Protein AF-A0A061NPE3-F1 (afdb_monomer)

Structure (mmCIF, N/CA/C/O backbone):
data_AF-A0A061NPE3-F1
#
_entry.id   AF-A0A061NPE3-F1
#
loop_
_atom_site.group_PDB
_atom_site.id
_atom_site.type_symbol
_atom_site.label_atom_id
_atom_site.label_alt_id
_atom_site.label_comp_id
_atom_site.label_asym_id
_atom_site.label_entity_id
_atom_site.label_seq_id
_atom_site.pdbx_PDB_ins_code
_atom_site.Cartn_x
_atom_site.Cartn_y
_atom_site.Cartn_z
_atom_site.occupancy
_atom_site.B_iso_or_equiv
_atom_site.auth_seq_id
_atom_site.auth_comp_id
_atom_site.auth_asym_id
_atom_site.auth_atom_id
_atom_site.pdbx_PDB_model_num
ATOM 1 N N . MET A 1 1 ? 4.285 -5.269 -0.032 1.00 82.50 1 MET A N 1
ATOM 2 C CA . MET A 1 1 ? 3.995 -4.652 1.281 1.00 82.50 1 MET A CA 1
ATOM 3 C C . MET A 1 1 ? 3.691 -5.765 2.267 1.00 82.50 1 MET A C 1
ATOM 5 O O . MET A 1 1 ? 3.069 -6.732 1.852 1.00 82.50 1 MET A O 1
ATOM 9 N N . ASN A 1 2 ? 4.146 -5.665 3.516 1.00 89.31 2 ASN A N 1
ATOM 10 C CA . ASN A 1 2 ? 3.828 -6.640 4.563 1.00 89.31 2 ASN A CA 1
ATOM 11 C C . ASN A 1 2 ? 3.050 -5.951 5.684 1.00 89.31 2 ASN A C 1
ATOM 13 O O . ASN A 1 2 ? 3.316 -4.792 5.991 1.00 89.31 2 ASN A O 1
ATOM 17 N N . PHE A 1 3 ? 2.123 -6.680 6.298 1.00 93.81 3 PHE A N 1
ATOM 18 C CA . PHE A 1 3 ? 1.290 -6.197 7.394 1.00 93.81 3 PHE A CA 1
ATOM 19 C C . PHE A 1 3 ? 1.759 -6.783 8.728 1.00 93.81 3 PHE A C 1
ATOM 21 O O . PHE A 1 3 ? 2.032 -7.980 8.826 1.00 93.81 3 PHE A O 1
ATOM 28 N N . ASN A 1 4 ? 1.841 -5.948 9.766 1.00 94.19 4 ASN A N 1
ATOM 29 C CA . ASN A 1 4 ? 2.157 -6.400 11.118 1.00 94.19 4 ASN A CA 1
ATOM 30 C C . ASN A 1 4 ? 0.877 -6.813 11.859 1.00 94.19 4 ASN A C 1
ATOM 32 O O . ASN A 1 4 ? 0.177 -5.966 12.406 1.00 94.19 4 ASN A O 1
ATOM 36 N N . PHE A 1 5 ? 0.609 -8.117 11.933 1.00 94.31 5 PHE A N 1
ATOM 37 C CA . PHE A 1 5 ? -0.578 -8.660 12.607 1.00 94.31 5 PHE A CA 1
ATOM 38 C C . PHE A 1 5 ? -0.574 -8.520 14.140 1.00 94.31 5 PHE A C 1
ATOM 40 O O . PHE A 1 5 ? -1.578 -8.831 14.777 1.00 94.31 5 PHE A O 1
ATOM 47 N N . ASN A 1 6 ? 0.512 -8.034 14.753 1.00 95.06 6 ASN A N 1
ATOM 48 C CA . ASN A 1 6 ? 0.501 -7.663 16.172 1.00 95.06 6 ASN A CA 1
ATOM 49 C C . ASN A 1 6 ? -0.162 -6.297 16.422 1.00 95.06 6 ASN A C 1
ATOM 51 O O . ASN A 1 6 ? -0.488 -5.998 17.567 1.00 95.06 6 ASN A O 1
ATOM 55 N N . ASN A 1 7 ? -0.357 -5.471 15.385 1.00 92.44 7 ASN A N 1
ATOM 56 C CA . ASN A 1 7 ? -1.177 -4.268 15.491 1.00 92.44 7 ASN A CA 1
ATOM 57 C C . ASN A 1 7 ? -2.664 -4.680 15.411 1.00 92.44 7 ASN A C 1
ATOM 59 O O . ASN A 1 7 ? -3.045 -5.281 14.402 1.00 92.44 7 ASN A O 1
ATOM 63 N N . PRO A 1 8 ? -3.492 -4.383 16.434 1.00 92.81 8 PRO A N 1
ATOM 64 C CA . PRO A 1 8 ? -4.903 -4.770 16.455 1.00 92.81 8 PRO A CA 1
ATOM 65 C C . PRO A 1 8 ? -5.706 -4.201 15.280 1.00 92.81 8 PRO A C 1
ATOM 67 O O . PRO A 1 8 ? -6.534 -4.921 14.729 1.00 92.81 8 PRO A O 1
ATOM 70 N N . ASP A 1 9 ? -5.421 -2.979 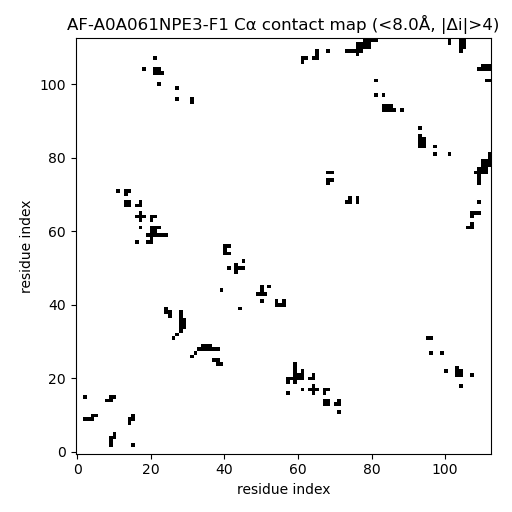14.830 1.00 91.75 9 ASP A N 1
ATOM 71 C CA . ASP A 1 9 ? -6.154 -2.355 13.724 1.00 91.75 9 ASP A CA 1
ATOM 72 C C . ASP A 1 9 ? -5.914 -3.096 12.396 1.00 91.75 9 ASP A C 1
ATOM 74 O O . ASP A 1 9 ? -6.812 -3.306 11.585 1.00 91.75 9 ASP A O 1
ATOM 78 N N . ILE A 1 10 ? -4.690 -3.593 12.203 1.00 94.50 10 ILE A N 1
ATOM 79 C CA . ILE A 1 10 ? -4.280 -4.348 11.010 1.00 94.50 10 ILE A CA 1
ATOM 80 C C . ILE A 1 10 ? -4.847 -5.777 11.001 1.00 94.50 10 ILE A C 1
ATOM 82 O O . ILE A 1 10 ? -4.848 -6.437 9.954 1.00 94.50 10 ILE A O 1
ATOM 86 N N . GLN A 1 11 ? -5.330 -6.292 12.139 1.00 95.56 11 GLN A N 1
ATOM 87 C CA . GLN A 1 11 ? -5.945 -7.623 12.196 1.00 95.56 11 GLN A CA 1
ATOM 88 C C . GLN A 1 11 ? -7.276 -7.671 11.443 1.00 95.56 11 GLN A C 1
ATOM 90 O O . GLN A 1 11 ? -7.601 -8.719 10.870 1.00 95.56 11 GLN A O 1
ATOM 95 N N . ASP A 1 12 ? -7.997 -6.551 11.349 1.00 96.12 12 ASP A N 1
ATOM 96 C CA . ASP A 1 12 ? -9.203 -6.471 10.533 1.00 96.12 12 ASP A CA 1
ATOM 97 C C . ASP A 1 12 ? -8.849 -6.587 9.041 1.00 96.12 12 ASP A C 1
ATOM 99 O O . ASP A 1 12 ? -8.020 -5.857 8.491 1.00 96.12 12 ASP A O 1
ATOM 103 N N . VAL A 1 13 ? -9.468 -7.556 8.364 1.00 96.06 13 VAL A N 1
ATOM 104 C CA . VAL A 1 13 ? -9.252 -7.778 6.930 1.00 96.06 13 VAL A CA 1
ATOM 105 C C . VAL A 1 13 ? -9.706 -6.587 6.093 1.00 96.06 13 VAL A C 1
ATOM 107 O O . VAL A 1 13 ? -9.074 -6.304 5.078 1.00 96.06 13 VAL A O 1
ATOM 110 N N . ARG A 1 14 ? -10.734 -5.863 6.541 1.00 95.88 14 ARG A N 1
ATOM 111 C CA . ARG A 1 14 ? -11.284 -4.695 5.849 1.00 95.88 14 ARG A CA 1
ATOM 112 C C . ARG A 1 14 ? -10.282 -3.550 5.830 1.00 95.88 14 ARG A C 1
ATOM 114 O O . ARG A 1 14 ? -10.077 -2.959 4.778 1.00 95.88 14 ARG A O 1
ATOM 121 N N . VAL A 1 15 ? -9.564 -3.330 6.935 1.00 95.19 15 VAL A N 1
ATOM 122 C CA . VAL A 1 15 ? -8.475 -2.340 7.008 1.00 95.19 15 VAL A CA 1
ATOM 123 C C . VAL A 1 15 ? -7.366 -2.690 6.014 1.00 95.19 15 VAL A C 1
ATOM 125 O O . VAL A 1 15 ? -6.929 -1.841 5.242 1.00 95.19 15 VAL A O 1
ATOM 128 N N . ARG A 1 16 ? -6.946 -3.962 5.941 1.00 95.38 16 ARG A N 1
ATOM 129 C CA . ARG A 1 16 ? -5.925 -4.385 4.962 1.00 95.38 16 ARG A CA 1
ATOM 130 C C . ARG A 1 16 ? -6.398 -4.229 3.518 1.00 95.38 16 ARG A C 1
ATOM 132 O O . ARG A 1 16 ? -5.620 -3.801 2.671 1.00 95.38 16 ARG A O 1
ATOM 139 N N . GLN A 1 17 ? -7.651 -4.573 3.232 1.00 94.69 17 GLN A N 1
ATOM 140 C CA . GLN A 1 17 ? -8.241 -4.406 1.903 1.00 94.69 17 GLN A CA 1
ATOM 141 C C . GLN A 1 17 ? -8.352 -2.930 1.516 1.00 94.69 17 GLN A C 1
ATOM 143 O O . GLN A 1 17 ? -8.012 -2.592 0.385 1.00 94.69 17 GLN A O 1
ATOM 148 N N . ALA A 1 18 ? -8.740 -2.058 2.450 1.00 94.81 18 ALA A N 1
ATOM 149 C CA . ALA A 1 18 ? -8.767 -0.617 2.240 1.00 94.81 18 ALA A CA 1
ATOM 150 C C . ALA A 1 18 ? -7.383 -0.081 1.859 1.00 94.81 18 ALA A C 1
ATOM 152 O O . ALA A 1 18 ? -7.240 0.566 0.828 1.00 94.81 18 ALA A O 1
ATOM 153 N N . ILE A 1 19 ? -6.339 -0.448 2.611 1.00 94.12 19 ILE A N 1
ATOM 154 C CA . ILE A 1 19 ? -4.959 -0.032 2.318 1.00 94.12 19 ILE A CA 1
ATOM 155 C C . ILE A 1 19 ? -4.540 -0.442 0.904 1.00 94.12 19 ILE A C 1
ATOM 157 O O . ILE A 1 19 ? -3.974 0.363 0.172 1.00 94.12 19 ILE A O 1
ATOM 161 N N . ILE A 1 20 ? -4.811 -1.689 0.507 1.00 93.44 20 ILE A N 1
ATOM 162 C CA . ILE A 1 20 ? -4.421 -2.185 -0.819 1.00 93.44 20 ILE A CA 1
ATOM 163 C C . ILE A 1 20 ? -5.175 -1.439 -1.930 1.00 93.44 20 ILE A C 1
ATOM 165 O O . ILE A 1 20 ? -4.579 -1.116 -2.959 1.00 93.44 20 ILE A O 1
ATOM 169 N N . LYS A 1 21 ? -6.467 -1.163 -1.723 1.00 94.50 21 LYS A N 1
ATOM 170 C CA . LYS A 1 21 ? -7.322 -0.440 -2.671 1.00 94.50 21 LYS A CA 1
ATOM 171 C C . LYS A 1 21 ? -6.963 1.038 -2.799 1.00 94.50 21 LYS A C 1
ATOM 173 O O . LYS A 1 21 ? -7.173 1.610 -3.860 1.00 94.50 21 LYS A O 1
ATOM 178 N N . SER A 1 22 ? -6.373 1.644 -1.775 1.00 93.81 22 SER A N 1
ATOM 179 C CA . SER A 1 22 ? -5.929 3.037 -1.834 1.00 93.81 22 SER A CA 1
ATOM 180 C C . SER A 1 22 ? -4.644 3.254 -2.634 1.00 93.81 22 SER A C 1
ATOM 182 O O . SER A 1 22 ? -4.306 4.401 -2.871 1.00 93.81 22 SER A O 1
ATOM 184 N N . ILE A 1 23 ? -3.909 2.215 -3.050 1.00 93.44 23 ILE A N 1
ATOM 185 C CA . ILE A 1 23 ? -2.582 2.377 -3.677 1.00 93.44 23 ILE A CA 1
ATOM 186 C C . ILE A 1 23 ? -2.671 2.292 -5.201 1.00 93.44 23 ILE A C 1
ATOM 188 O O . ILE A 1 23 ? -3.014 1.239 -5.755 1.00 93.44 23 ILE A O 1
ATOM 192 N N . ASN A 1 24 ? -2.263 3.361 -5.890 1.00 93.56 24 ASN A N 1
ATOM 193 C CA . ASN A 1 24 ? -2.255 3.414 -7.347 1.00 93.56 24 ASN A CA 1
ATOM 194 C C . ASN A 1 24 ? -0.948 2.838 -7.915 1.00 93.56 24 ASN A C 1
ATOM 196 O O . ASN A 1 24 ? 0.035 3.537 -8.171 1.00 93.56 24 ASN A O 1
ATOM 200 N N . ARG A 1 25 ? -0.934 1.519 -8.123 1.00 92.38 25 ARG A N 1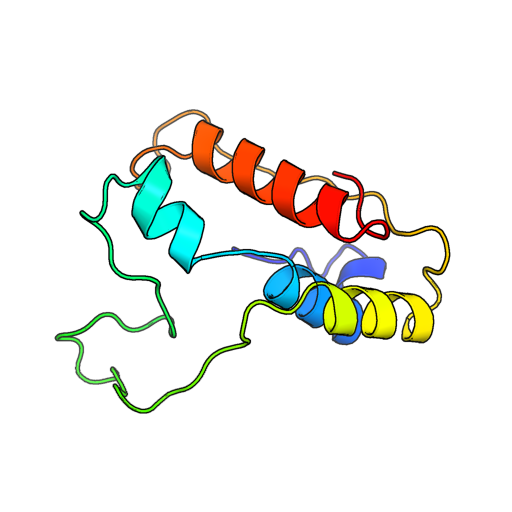
ATOM 201 C CA . ARG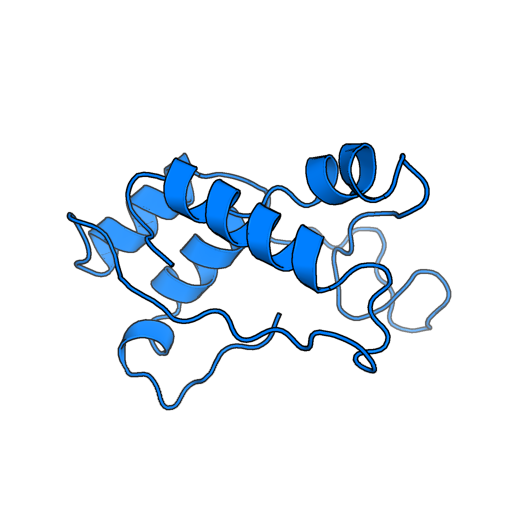 A 1 25 ? 0.247 0.803 -8.635 1.00 92.38 25 ARG A CA 1
ATOM 202 C C . ARG A 1 25 ? 0.600 1.179 -10.077 1.00 92.38 25 ARG A C 1
ATOM 204 O O . ARG A 1 25 ? 1.780 1.168 -10.419 1.00 92.38 25 ARG A O 1
ATOM 211 N N . GLU A 1 26 ? -0.399 1.494 -10.900 1.00 92.88 26 GLU A N 1
ATOM 212 C CA . GLU A 1 26 ? -0.198 1.915 -12.292 1.00 92.88 26 GLU A CA 1
ATOM 213 C C . GLU A 1 26 ? 0.557 3.241 -12.345 1.00 92.88 26 GLU A C 1
ATOM 215 O O . GLU A 1 26 ? 1.562 3.360 -13.040 1.00 92.88 26 GLU A O 1
ATOM 220 N N . GLU A 1 27 ? 0.141 4.218 -11.544 1.00 92.56 27 GLU A N 1
ATOM 221 C CA . GLU A 1 27 ? 0.789 5.528 -11.519 1.00 92.56 27 GLU A CA 1
ATOM 222 C C . GLU A 1 27 ? 2.195 5.466 -10.908 1.00 92.56 27 GLU A C 1
ATOM 224 O O . GLU A 1 27 ? 3.113 6.111 -11.405 1.00 92.56 27 GLU A O 1
ATOM 229 N N . ILE A 1 28 ? 2.431 4.601 -9.912 1.00 93.38 28 ILE A N 1
ATOM 230 C CA . ILE A 1 28 ? 3.797 4.306 -9.445 1.00 93.38 28 ILE A CA 1
ATOM 231 C C . ILE A 1 28 ? 4.660 3.752 -10.595 1.00 93.38 28 ILE A C 1
ATOM 233 O O . ILE A 1 28 ? 5.807 4.170 -10.772 1.00 93.38 28 ILE A O 1
ATOM 237 N N . ALA A 1 29 ? 4.139 2.812 -11.386 1.00 93.31 29 ALA A N 1
ATOM 238 C CA . ALA A 1 29 ? 4.878 2.221 -12.499 1.00 93.31 29 ALA A CA 1
ATOM 239 C C . ALA A 1 29 ? 5.114 3.210 -13.656 1.00 93.31 29 ALA A C 1
ATOM 241 O O . ALA A 1 29 ? 6.178 3.193 -14.278 1.00 93.31 29 ALA A O 1
ATOM 242 N N . GLN A 1 30 ? 4.162 4.095 -13.939 1.00 93.69 30 GLN A N 1
ATOM 243 C CA . GLN A 1 30 ? 4.305 5.092 -14.998 1.00 93.69 30 GLN A CA 1
ATOM 244 C C . GLN A 1 30 ? 5.185 6.264 -14.565 1.00 93.69 30 GLN A C 1
ATOM 246 O O . GLN A 1 30 ? 6.198 6.533 -15.209 1.00 93.69 30 GLN A O 1
ATOM 251 N N . ASP A 1 31 ? 4.862 6.915 -13.450 1.00 92.81 31 ASP A N 1
ATOM 252 C CA . ASP A 1 31 ? 5.451 8.207 -13.096 1.00 92.81 31 ASP A CA 1
ATOM 253 C C . ASP A 1 31 ? 6.761 8.049 -12.325 1.00 92.81 31 ASP A C 1
ATOM 255 O O . ASP A 1 31 ? 7.761 8.694 -12.645 1.00 92.81 31 ASP A O 1
ATOM 259 N N . LEU A 1 32 ? 6.790 7.160 -11.323 1.00 92.62 32 LEU A N 1
ATOM 260 C CA . LEU A 1 32 ? 7.991 6.944 -10.509 1.00 92.62 32 LEU A CA 1
ATOM 261 C C . LEU A 1 32 ? 8.999 6.040 -11.226 1.00 92.62 32 LEU A C 1
ATOM 263 O O . LEU A 1 32 ? 10.201 6.303 -11.173 1.00 92.62 32 LEU A O 1
ATOM 267 N N . MET A 1 33 ? 8.530 4.982 -11.896 1.00 91.94 33 MET A N 1
ATOM 268 C CA . MET A 1 33 ? 9.398 4.046 -12.630 1.00 91.94 33 MET A CA 1
ATOM 269 C C . MET A 1 33 ? 9.588 4.421 -14.105 1.00 91.94 33 MET A C 1
ATOM 271 O O . MET A 1 33 ? 10.253 3.679 -14.828 1.00 91.94 33 MET A O 1
ATOM 275 N N . GLN A 1 34 ? 9.031 5.541 -14.578 1.00 92.38 34 GLN A N 1
ATOM 276 C CA . GLN A 1 34 ? 9.165 6.010 -15.967 1.00 92.38 34 GLN A CA 1
ATOM 277 C C . GLN A 1 34 ? 8.732 4.953 -17.004 1.00 92.38 34 GLN A C 1
ATOM 279 O O . GLN A 1 34 ? 9.369 4.790 -18.045 1.00 92.38 34 GLN A O 1
ATOM 284 N N . GLY A 1 35 ? 7.697 4.166 -16.687 1.00 92.06 35 GLY A N 1
ATOM 285 C CA . GLY A 1 35 ? 7.176 3.098 -17.547 1.00 92.06 35 GLY A CA 1
ATOM 286 C C . GLY A 1 35 ? 8.096 1.879 -17.692 1.00 92.06 35 GLY A C 1
ATOM 287 O O . GLY A 1 35 ? 7.864 1.029 -18.549 1.00 92.06 35 GLY A O 1
ATOM 288 N N . THR A 1 36 ? 9.152 1.773 -16.879 1.00 91.06 36 THR A N 1
ATOM 289 C CA . THR A 1 36 ? 10.116 0.656 -16.948 1.00 91.06 36 THR A CA 1
ATOM 290 C C . THR A 1 36 ? 9.727 -0.551 -16.094 1.00 91.06 36 THR A C 1
ATOM 292 O O . THR A 1 36 ? 10.387 -1.588 -16.156 1.00 91.06 36 THR A O 1
ATOM 295 N N . ALA A 1 37 ? 8.653 -0.436 -15.311 1.00 90.50 37 ALA A N 1
ATOM 296 C CA . ALA A 1 37 ? 8.128 -1.498 -14.466 1.00 90.50 37 ALA A CA 1
ATOM 297 C C . ALA A 1 37 ? 6.700 -1.870 -14.879 1.00 90.50 37 ALA A C 1
ATOM 299 O O . ALA A 1 37 ? 5.939 -1.035 -15.360 1.00 90.50 37 ALA A O 1
ATOM 300 N N . THR A 1 38 ? 6.327 -3.125 -14.639 1.00 89.50 38 THR A N 1
ATOM 301 C CA . THR A 1 38 ? 4.943 -3.595 -14.754 1.00 89.50 38 THR A CA 1
ATOM 302 C C . THR A 1 38 ? 4.360 -3.752 -13.351 1.00 89.50 38 THR A C 1
ATOM 304 O O . THR A 1 38 ? 5.022 -4.362 -12.503 1.00 89.50 38 THR A O 1
ATOM 307 N N . PRO A 1 39 ? 3.150 -3.236 -13.078 1.00 90.62 39 PRO A N 1
ATOM 308 C CA . PRO A 1 39 ? 2.477 -3.459 -11.805 1.00 90.62 39 PRO A CA 1
ATOM 309 C C . PRO A 1 39 ? 2.342 -4.950 -11.492 1.00 90.62 39 PRO A C 1
ATOM 311 O O . PRO A 1 39 ? 1.927 -5.751 -12.328 1.00 90.62 39 PRO A O 1
ATOM 314 N N . ALA A 1 40 ? 2.715 -5.334 -10.273 1.00 89.25 40 ALA A N 1
ATOM 315 C CA . ALA A 1 40 ? 2.589 -6.714 -9.828 1.00 89.25 40 ALA A CA 1
ATOM 316 C C . ALA A 1 40 ? 1.137 -7.021 -9.432 1.00 89.25 40 ALA A C 1
ATOM 318 O O . ALA A 1 40 ? 0.566 -6.307 -8.607 1.00 89.25 40 ALA A O 1
ATOM 319 N N . THR A 1 41 ? 0.585 -8.112 -9.967 1.00 88.50 41 THR A N 1
ATOM 320 C CA . THR A 1 41 ? -0.734 -8.659 -9.593 1.00 88.50 41 THR A CA 1
ATOM 321 C C . THR A 1 41 ? -0.634 -9.847 -8.637 1.00 88.50 41 THR A C 1
ATOM 323 O O .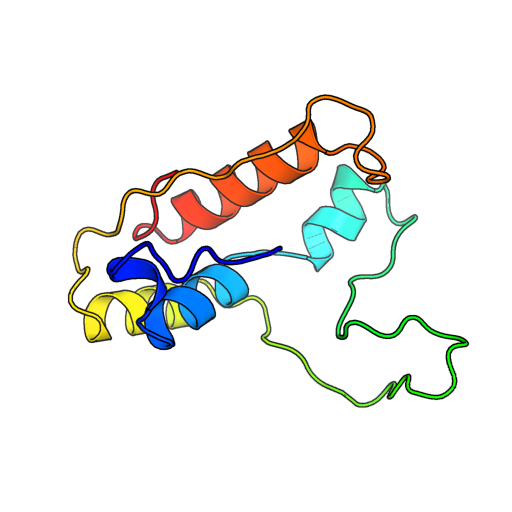 THR A 1 41 ? -1.597 -10.216 -7.978 1.00 88.50 41 THR A O 1
ATOM 326 N N . SER A 1 42 ? 0.534 -10.477 -8.526 1.00 89.06 42 SER A N 1
ATOM 327 C CA . SER A 1 42 ? 0.743 -11.595 -7.610 1.00 89.06 42 SER A CA 1
ATOM 328 C C . SER A 1 42 ? 2.177 -11.615 -7.092 1.00 89.06 42 SER A C 1
ATOM 330 O O . SER A 1 42 ? 3.038 -10.855 -7.537 1.00 89.06 42 SER A O 1
ATOM 332 N N . MET A 1 43 ? 2.455 -12.519 -6.151 1.00 87.69 43 MET A N 1
ATOM 333 C CA . MET A 1 43 ? 3.825 -12.771 -5.698 1.00 87.69 43 MET A CA 1
ATOM 334 C C . MET A 1 43 ? 4.703 -13.412 -6.779 1.00 87.69 43 MET A C 1
ATOM 336 O O . MET A 1 43 ? 5.927 -13.383 -6.664 1.00 87.69 43 MET A O 1
ATOM 340 N N . GLN A 1 44 ? 4.095 -14.038 -7.789 1.00 91.44 44 GLN A N 1
ATOM 341 C CA . GLN A 1 44 ? 4.815 -14.684 -8.875 1.00 91.44 44 GLN A CA 1
ATOM 342 C C . GLN A 1 44 ? 4.996 -13.701 -10.024 1.00 91.44 44 GLN A C 1
ATOM 344 O O . GLN A 1 44 ? 4.049 -13.057 -10.468 1.00 91.44 44 GLN A O 1
ATOM 349 N N . THR A 1 45 ? 6.225 -13.595 -10.517 1.00 89.19 45 THR A N 1
ATOM 350 C CA . THR A 1 45 ? 6.547 -12.769 -11.679 1.00 89.19 45 THR A CA 1
ATOM 351 C C . THR A 1 45 ? 6.351 -13.552 -12.976 1.00 89.19 45 THR A C 1
ATOM 353 O O . THR A 1 45 ? 6.509 -14.781 -12.970 1.00 89.19 45 THR A O 1
ATOM 356 N N . PRO A 1 46 ? 6.101 -12.867 -14.107 1.00 89.62 46 PRO A N 1
ATOM 357 C CA . PRO A 1 46 ? 6.121 -13.499 -15.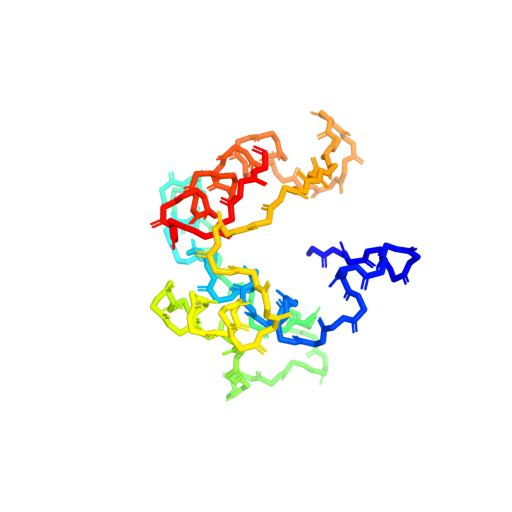420 1.00 89.62 46 PRO A CA 1
ATOM 358 C C . PRO A 1 46 ? 7.394 -14.333 -15.619 1.00 89.62 46 PRO A C 1
ATOM 360 O O . PRO A 1 46 ? 8.501 -13.867 -15.351 1.00 89.62 46 PRO A O 1
ATOM 363 N N . GLY A 1 47 ? 7.231 -15.582 -16.059 1.00 90.06 47 GLY A N 1
ATOM 364 C CA . GLY A 1 47 ? 8.329 -16.542 -16.229 1.00 90.06 47 GLY A CA 1
ATOM 365 C C . GLY A 1 47 ? 8.498 -17.549 -15.085 1.00 90.06 47 GLY A C 1
ATOM 366 O O . GLY A 1 47 ? 9.173 -18.559 -15.280 1.00 90.06 47 GLY A O 1
ATOM 367 N N . ASN A 1 48 ? 7.848 -17.347 -13.934 1.00 93.38 48 ASN A N 1
ATOM 368 C CA . ASN A 1 48 ? 7.781 -18.364 -12.881 1.00 93.38 48 ASN A CA 1
ATOM 369 C C . ASN A 1 48 ? 6.680 -19.392 -13.178 1.00 93.38 48 ASN A C 1
ATOM 371 O O . ASN A 1 48 ? 5.603 -19.040 -13.650 1.00 93.38 48 ASN A O 1
ATOM 375 N N . THR A 1 49 ? 6.902 -20.656 -12.805 1.00 93.00 49 THR A N 1
ATOM 376 C CA . THR A 1 49 ? 5.941 -21.760 -13.014 1.00 93.00 49 THR A CA 1
ATOM 377 C C . THR A 1 49 ? 4.564 -21.515 -12.384 1.00 93.00 49 THR A C 1
ATOM 379 O O . THR A 1 49 ? 3.576 -22.065 -12.854 1.00 93.00 49 THR A O 1
ATOM 382 N N . GLY A 1 50 ? 4.489 -20.715 -11.315 1.00 91.31 50 GLY A N 1
ATOM 383 C CA . GLY A 1 50 ? 3.240 -20.396 -10.614 1.00 91.31 50 GLY A CA 1
ATOM 384 C C . GLY A 1 50 ? 2.573 -19.088 -11.044 1.00 91.31 50 GLY A C 1
ATOM 385 O O . GLY A 1 50 ? 1.672 -18.638 -10.344 1.00 91.31 50 GLY A O 1
ATOM 386 N N . TYR A 1 51 ? 3.045 -18.435 -12.108 1.00 93.44 51 TYR A N 1
ATOM 387 C CA . TYR A 1 51 ? 2.451 -17.190 -12.587 1.00 93.44 51 TYR A CA 1
ATOM 388 C C . TYR A 1 51 ? 1.147 -17.458 -13.342 1.00 93.44 51 TYR A C 1
ATOM 390 O O . TYR A 1 51 ? 1.140 -18.196 -14.326 1.00 93.44 51 TYR A O 1
ATOM 398 N N . ASP A 1 52 ? 0.069 -16.824 -12.886 1.00 92.75 52 ASP A N 1
ATOM 399 C CA . ASP A 1 52 ? -1.223 -16.800 -13.563 1.00 92.75 52 ASP A CA 1
ATOM 400 C C . ASP A 1 52 ? -1.445 -15.402 -14.173 1.00 92.75 52 ASP A C 1
ATOM 402 O O . ASP A 1 52 ? -1.599 -14.434 -13.421 1.00 92.75 52 ASP A O 1
ATOM 406 N N . PRO A 1 53 ? -1.424 -15.260 -15.514 1.00 88.75 53 PRO A N 1
ATOM 407 C CA . PRO A 1 53 ? -1.635 -13.975 -16.175 1.00 88.75 53 PRO A CA 1
ATOM 408 C C . PRO A 1 53 ? -3.084 -13.476 -16.091 1.00 88.75 53 PRO A C 1
ATOM 410 O O . PRO A 1 53 ? -3.318 -12.300 -16.356 1.00 88.75 53 PRO A O 1
ATOM 413 N N . GLU A 1 54 ? -4.044 -14.339 -15.749 1.00 90.62 54 GLU A N 1
ATOM 414 C CA . GLU A 1 54 ? -5.462 -13.984 -15.622 1.00 90.62 54 GLU A CA 1
ATOM 415 C C . GLU A 1 54 ? -5.847 -13.640 -14.174 1.00 90.62 54 GLU A C 1
ATOM 417 O O . GLU A 1 54 ? -6.990 -13.264 -13.909 1.00 90.62 54 GLU A O 1
ATOM 422 N N . PHE A 1 55 ? -4.906 -13.734 -13.227 1.00 89.44 55 PHE A N 1
ATOM 423 C CA . PHE A 1 55 ? -5.158 -13.385 -11.834 1.00 89.44 55 PHE A CA 1
ATOM 424 C C . PHE A 1 55 ? -5.357 -11.874 -11.666 1.00 89.44 55 PHE A C 1
ATOM 426 O O . PHE A 1 55 ? -4.451 -11.072 -11.911 1.00 89.44 55 PHE A O 1
ATOM 433 N N . ILE A 1 56 ? -6.543 -11.506 -11.183 1.00 82.44 56 ILE A N 1
ATOM 434 C CA . ILE A 1 56 ? -6.923 -10.127 -10.882 1.00 82.44 56 ILE A CA 1
ATOM 435 C C . ILE A 1 56 ? -6.704 -9.882 -9.385 1.00 82.44 56 ILE A C 1
ATOM 437 O O . ILE A 1 56 ? -7.350 -10.509 -8.543 1.00 82.44 56 ILE A O 1
ATOM 441 N N . ASP A 1 57 ? -5.782 -8.975 -9.062 1.00 84.94 57 ASP A N 1
ATOM 442 C CA . ASP A 1 57 ? -5.561 -8.488 -7.695 1.00 84.94 57 ASP A CA 1
ATOM 443 C C . ASP A 1 57 ? -6.572 -7.386 -7.336 1.00 84.94 57 ASP A C 1
ATOM 445 O O . ASP A 1 57 ? -7.376 -6.944 -8.156 1.00 84.94 57 ASP A O 1
ATOM 449 N N . TYR A 1 58 ? -6.520 -6.896 -6.102 1.00 88.56 58 TYR A N 1
ATOM 450 C CA . TYR A 1 58 ? -7.276 -5.720 -5.685 1.00 88.56 58 TYR A CA 1
ATOM 451 C C . TYR A 1 58 ? -6.930 -4.490 -6.538 1.00 88.56 58 TYR A C 1
ATOM 453 O O . TYR A 1 58 ? -5.817 -3.956 -6.462 1.00 88.56 58 TYR A O 1
ATOM 461 N N . GLU A 1 59 ? -7.924 -4.021 -7.289 1.00 90.94 59 GLU A N 1
ATOM 462 C CA . GLU A 1 59 ? -7.854 -2.793 -8.080 1.00 90.94 59 GLU A CA 1
ATOM 463 C C . GLU A 1 59 ? -7.778 -1.540 -7.200 1.00 90.94 59 GLU A C 1
ATOM 465 O O . GLU A 1 59 ? -8.258 -1.526 -6.059 1.00 90.94 59 GLU A O 1
ATOM 470 N N . TYR A 1 60 ? -7.176 -0.490 -7.761 1.00 93.75 60 TYR A N 1
ATOM 471 C CA . TYR A 1 60 ? -7.140 0.840 -7.165 1.00 93.75 60 TYR A CA 1
ATOM 472 C C . TYR A 1 60 ? -8.550 1.438 -7.137 1.00 93.75 60 TYR A C 1
ATOM 474 O O . TYR A 1 60 ? -9.141 1.710 -8.180 1.00 93.75 60 TYR A O 1
ATOM 482 N N . ASP A 1 61 ? -9.080 1.620 -5.932 1.00 94.81 61 ASP A N 1
ATOM 483 C CA . ASP A 1 61 ? -10.415 2.147 -5.668 1.00 94.81 61 ASP A CA 1
ATOM 484 C C . ASP A 1 61 ? -10.442 2.838 -4.288 1.00 94.81 61 ASP A C 1
ATOM 486 O O . ASP A 1 61 ? -10.793 2.218 -3.274 1.00 94.81 61 ASP A O 1
ATOM 490 N N . PRO A 1 62 ? -10.050 4.125 -4.220 1.00 92.50 62 PRO A N 1
ATOM 491 C CA . PRO A 1 62 ? -10.062 4.895 -2.976 1.00 92.50 62 PRO A CA 1
ATOM 492 C C . PRO A 1 62 ? -11.454 5.040 -2.355 1.00 92.50 62 PRO A C 1
ATOM 494 O O . PRO A 1 62 ? -11.568 5.191 -1.139 1.00 92.50 62 PRO A O 1
ATOM 497 N N . GLN A 1 63 ? -12.516 4.991 -3.167 1.00 93.19 63 GLN A N 1
ATOM 498 C CA . GLN A 1 63 ? -13.882 5.105 -2.669 1.00 93.19 63 GLN A CA 1
ATOM 499 C C . GLN A 1 63 ? -14.267 3.844 -1.891 1.00 93.19 63 GLN A C 1
ATOM 501 O O . GLN A 1 63 ? -14.664 3.941 -0.729 1.00 93.19 63 GLN A O 1
ATOM 506 N N . ALA A 1 64 ? -14.062 2.662 -2.480 1.00 93.88 64 ALA A N 1
ATOM 507 C CA . ALA A 1 64 ? -14.286 1.401 -1.778 1.00 93.88 64 ALA A CA 1
ATOM 508 C C . ALA A 1 64 ? -13.351 1.239 -0.568 1.00 93.88 64 ALA A C 1
ATOM 510 O O . ALA A 1 64 ? -13.732 0.633 0.433 1.00 93.88 64 ALA A O 1
ATOM 511 N N . ALA A 1 65 ? -12.130 1.785 -0.625 1.00 94.25 65 ALA A N 1
ATOM 512 C CA . ALA A 1 65 ? -11.230 1.796 0.525 1.00 94.25 65 ALA A CA 1
ATOM 513 C C . ALA A 1 65 ? -11.818 2.566 1.717 1.00 94.25 65 ALA A C 1
ATOM 515 O O . ALA A 1 65 ? -11.808 2.063 2.841 1.00 94.25 65 ALA A O 1
ATOM 516 N N . ARG A 1 66 ? -12.382 3.754 1.473 1.00 92.44 66 ARG A N 1
ATOM 517 C CA . ARG A 1 66 ? -13.060 4.553 2.500 1.00 92.44 66 ARG A CA 1
ATOM 518 C C . ARG A 1 66 ? -14.270 3.834 3.092 1.00 92.44 66 ARG A C 1
ATOM 520 O O . ARG A 1 66 ? -14.431 3.818 4.309 1.00 92.44 66 ARG A O 1
ATOM 527 N N . GLU A 1 67 ? -15.095 3.215 2.252 1.00 94.06 67 GLU A N 1
ATOM 528 C CA . GLU A 1 67 ? -16.265 2.448 2.702 1.00 94.06 67 GLU A CA 1
ATOM 529 C C . GLU A 1 67 ? -15.859 1.305 3.647 1.00 94.06 67 GLU A C 1
ATOM 531 O O . GLU A 1 67 ? -16.429 1.161 4.728 1.00 94.06 67 GLU A O 1
ATOM 536 N N . LEU A 1 68 ? -14.798 0.565 3.310 1.00 95.69 68 LEU A N 1
ATOM 537 C CA . LEU A 1 68 ? -14.266 -0.512 4.152 1.00 95.69 68 LEU A CA 1
ATOM 538 C C . LEU A 1 68 ? -13.749 -0.021 5.514 1.00 95.69 68 LEU A C 1
ATOM 540 O O . LEU A 1 68 ? -13.871 -0.741 6.506 1.00 95.69 68 LEU A O 1
ATOM 544 N N . LEU A 1 69 ? -13.172 1.182 5.580 1.00 94.75 69 LEU A N 1
ATOM 545 C CA . LEU A 1 69 ? -12.702 1.772 6.838 1.00 94.75 69 LEU A CA 1
ATOM 546 C C . LEU A 1 69 ? -13.856 2.219 7.728 1.00 94.75 69 LEU A C 1
ATOM 548 O O . LEU A 1 69 ? -13.839 1.929 8.923 1.00 94.75 69 LEU A O 1
ATOM 552 N N . VAL A 1 70 ? -14.883 2.842 7.148 1.00 94.88 70 VAL A N 1
ATOM 553 C CA . VAL A 1 70 ? -16.127 3.187 7.852 1.00 94.88 70 VAL A CA 1
ATOM 554 C C . VAL A 1 70 ? -16.787 1.926 8.410 1.00 94.88 70 VAL A C 1
ATOM 556 O O . VAL A 1 70 ? -17.118 1.863 9.592 1.00 94.88 70 VAL A O 1
ATOM 559 N N . GLU A 1 71 ? -16.900 0.865 7.607 1.00 95.31 71 GLU A N 1
ATOM 560 C CA . GLU A 1 71 ? -17.430 -0.421 8.072 1.00 95.31 71 GLU A CA 1
ATOM 561 C C . GLU A 1 71 ? -16.591 -1.036 9.202 1.00 95.31 71 GLU A C 1
ATOM 563 O O . GLU A 1 71 ? -17.126 -1.738 10.069 1.00 95.31 71 GLU A O 1
ATOM 568 N N . ALA A 1 72 ? -15.280 -0.793 9.197 1.00 95.19 72 ALA A N 1
ATOM 569 C CA . ALA A 1 72 ? -14.360 -1.210 10.249 1.00 95.19 72 ALA A CA 1
ATOM 570 C C . ALA A 1 72 ? -14.385 -0.307 11.499 1.00 95.19 72 ALA A C 1
ATOM 572 O O . ALA A 1 72 ? -13.773 -0.667 12.502 1.00 95.19 72 ALA A O 1
ATOM 573 N N . GLY A 1 73 ? -15.149 0.791 11.482 1.00 94.75 73 GLY A N 1
ATOM 574 C CA . GLY A 1 73 ? -15.316 1.714 12.607 1.00 94.75 73 GLY A CA 1
ATOM 575 C C . GLY A 1 73 ? -14.329 2.884 12.629 1.00 94.75 73 GLY A C 1
ATOM 576 O O . GLY A 1 73 ? -14.144 3.492 13.681 1.00 94.75 73 GLY A O 1
ATOM 577 N N . TYR A 1 74 ? -13.690 3.191 11.496 1.00 92.62 74 TYR A N 1
ATOM 578 C CA . TYR A 1 74 ? -12.719 4.279 11.339 1.00 92.62 74 TYR A CA 1
ATOM 579 C C . TYR A 1 74 ? -13.280 5.409 10.459 1.00 92.62 74 TYR A C 1
ATOM 581 O O . TYR A 1 74 ? -12.732 5.723 9.405 1.00 92.62 74 TYR A O 1
ATOM 589 N N . ASP A 1 75 ? -14.383 6.034 10.883 1.00 89.50 75 ASP A N 1
ATOM 590 C CA . ASP A 1 75 ? -15.050 7.119 10.139 1.00 89.50 75 ASP A CA 1
ATOM 591 C C . ASP A 1 75 ? -14.179 8.372 9.939 1.00 89.50 75 ASP A C 1
ATOM 593 O O . ASP A 1 75 ? -14.281 9.055 8.920 1.00 89.50 75 ASP A O 1
ATOM 597 N N . GLU A 1 76 ? -13.319 8.672 10.915 1.00 86.25 76 GLU A N 1
ATOM 598 C CA . GLU A 1 76 ? -12.365 9.795 10.882 1.00 86.25 76 GLU A CA 1
ATOM 599 C C . GLU A 1 76 ? -10.996 9.385 10.318 1.00 86.25 76 GLU A C 1
ATOM 601 O O . GLU A 1 76 ? -10.066 10.187 10.240 1.00 86.25 76 GLU A O 1
ATOM 606 N N . GLY A 1 77 ? -10.888 8.124 9.909 1.00 83.62 77 GLY A N 1
ATOM 607 C CA . GLY A 1 77 ? -9.679 7.503 9.422 1.00 83.62 77 GLY A CA 1
ATOM 608 C C . GLY A 1 77 ? -8.803 6.869 10.497 1.00 83.62 77 GLY A C 1
ATOM 609 O O . GLY A 1 77 ? -9.170 6.762 11.667 1.00 83.62 77 GLY A O 1
ATOM 610 N N . ILE A 1 78 ? -7.643 6.383 10.063 1.00 87.31 78 ILE A N 1
ATOM 611 C CA . ILE A 1 78 ? -6.687 5.651 10.897 1.00 87.31 78 ILE A CA 1
ATOM 612 C C . ILE A 1 78 ? -5.273 6.207 10.720 1.00 87.31 78 ILE A C 1
ATOM 614 O O . ILE A 1 78 ? -4.858 6.493 9.597 1.00 87.31 78 ILE A O 1
ATOM 618 N N . GLU A 1 79 ? -4.537 6.330 11.826 1.00 88.81 79 GLU A N 1
ATOM 619 C CA . GLU A 1 79 ? -3.109 6.652 11.832 1.00 88.81 79 GLU A CA 1
ATOM 620 C C . GLU A 1 79 ? -2.274 5.365 11.824 1.00 88.81 79 GLU A C 1
ATOM 622 O O . GLU A 1 79 ? -2.494 4.460 12.634 1.00 88.81 79 GLU A O 1
ATOM 627 N N . MET A 1 80 ? -1.297 5.262 10.922 1.00 87.25 80 MET A N 1
ATOM 628 C CA . MET A 1 80 ? -0.415 4.094 10.838 1.00 87.25 80 MET A CA 1
ATOM 629 C C . MET A 1 80 ? 1.032 4.484 10.558 1.00 87.25 80 MET A C 1
ATOM 631 O O . MET A 1 80 ? 1.318 5.565 10.076 1.00 87.25 80 MET A O 1
ATOM 635 N N . VAL A 1 81 ? 1.963 3.559 10.807 1.00 90.62 81 VAL A N 1
ATOM 636 C CA . VAL A 1 81 ? 3.384 3.756 10.496 1.00 90.62 81 VAL A CA 1
ATOM 637 C C . VAL A 1 81 ? 3.782 2.883 9.314 1.00 90.62 81 VAL A C 1
ATOM 639 O O . VAL A 1 81 ? 3.745 1.652 9.403 1.00 90.62 81 VAL A O 1
ATOM 642 N N . PHE A 1 82 ? 4.234 3.510 8.229 1.00 90.88 82 PHE A N 1
ATOM 643 C CA . PHE A 1 82 ? 4.837 2.812 7.097 1.00 90.88 82 PHE A CA 1
ATOM 644 C C . PHE A 1 82 ? 6.360 2.772 7.244 1.00 90.88 82 PHE A C 1
ATOM 646 O O . PHE A 1 82 ? 7.046 3.788 7.147 1.00 90.88 82 PHE A O 1
ATOM 653 N N . GLN A 1 83 ? 6.908 1.582 7.485 1.00 91.50 83 GLN A N 1
ATOM 654 C CA . GLN A 1 83 ? 8.352 1.400 7.614 1.00 91.50 83 GLN A CA 1
ATOM 655 C C . GLN A 1 83 ? 8.981 1.115 6.250 1.00 91.50 83 GLN A C 1
ATOM 657 O O . GLN A 1 83 ? 8.622 0.145 5.582 1.00 91.50 83 GLN A O 1
ATOM 662 N N . THR A 1 84 ? 9.965 1.928 5.869 1.00 91.88 84 THR A N 1
ATOM 663 C CA . THR A 1 84 ? 10.781 1.720 4.669 1.00 91.88 84 THR A CA 1
ATOM 664 C C . THR A 1 84 ? 12.266 1.788 5.012 1.00 91.88 84 THR A C 1
ATOM 666 O O . THR A 1 84 ? 12.672 2.460 5.963 1.00 91.88 84 THR A O 1
ATOM 669 N N . SER A 1 85 ? 13.088 1.069 4.254 1.00 90.12 85 SER A N 1
ATOM 670 C CA . SER A 1 85 ? 14.544 1.192 4.338 1.00 90.12 85 SER A CA 1
ATOM 671 C C . SER A 1 85 ? 15.011 2.326 3.432 1.00 90.12 85 SER A C 1
ATOM 673 O O . SER A 1 85 ? 14.472 2.518 2.346 1.00 90.12 85 SER A O 1
ATOM 675 N N . VAL A 1 86 ? 16.048 3.049 3.848 1.00 89.56 86 VAL A N 1
ATOM 676 C CA . VAL A 1 86 ? 16.657 4.093 3.008 1.00 89.56 86 VAL A CA 1
ATOM 677 C C . VAL A 1 86 ? 17.518 3.517 1.878 1.00 89.56 86 VAL A C 1
ATOM 679 O O . VAL A 1 86 ? 17.673 4.161 0.848 1.00 89.56 86 VAL A O 1
ATOM 682 N N . ASP A 1 87 ? 18.055 2.307 2.065 1.00 84.19 87 ASP A N 1
ATOM 683 C CA . ASP A 1 87 ? 18.850 1.552 1.089 1.00 84.19 87 ASP A CA 1
ATOM 684 C C . ASP A 1 87 ? 18.850 0.049 1.460 1.00 84.19 87 ASP A C 1
ATOM 686 O O . ASP A 1 87 ? 18.381 -0.331 2.538 1.00 84.19 87 ASP A O 1
ATOM 690 N N . GLY A 1 88 ? 19.363 -0.816 0.581 1.00 82.56 88 GLY A N 1
ATOM 691 C CA . GLY A 1 88 ? 19.632 -2.232 0.851 1.00 82.56 88 GLY A CA 1
ATOM 692 C C . GLY A 1 88 ? 18.406 -3.151 0.856 1.00 82.56 88 GLY A C 1
ATOM 693 O O . GLY A 1 88 ? 18.533 -4.327 1.188 1.00 82.5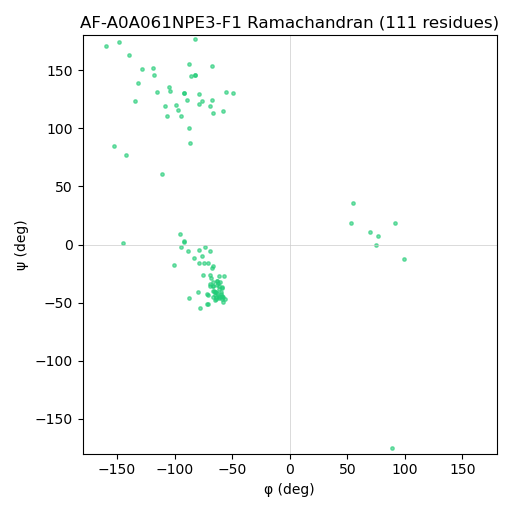6 88 GLY A O 1
ATOM 694 N N . SER A 1 89 ? 17.225 -2.651 0.480 1.00 80.25 89 SER A N 1
ATOM 695 C CA . SER A 1 89 ? 15.971 -3.423 0.463 1.00 80.25 89 SER A CA 1
ATOM 696 C C . SER A 1 89 ? 15.769 -4.277 -0.794 1.00 80.25 89 SER A C 1
ATOM 698 O O . SER A 1 89 ? 14.841 -5.082 -0.845 1.00 80.25 89 SER A O 1
ATOM 700 N N . GLY A 1 90 ? 16.590 -4.077 -1.832 1.00 82.06 90 GLY A N 1
ATOM 701 C CA . GLY A 1 90 ? 16.375 -4.654 -3.164 1.00 82.06 90 GLY A CA 1
ATOM 702 C C . GLY A 1 90 ? 15.268 -3.965 -3.976 1.00 82.06 90 GLY A C 1
ATOM 703 O O . GLY A 1 90 ? 15.025 -4.353 -5.115 1.00 82.06 90 GLY A O 1
ATOM 704 N N . GLN A 1 91 ? 14.612 -2.937 -3.425 1.00 84.50 91 GLN A N 1
ATOM 705 C CA . GLN A 1 91 ? 13.717 -2.056 -4.178 1.00 84.50 91 GLN A CA 1
ATOM 706 C C . GLN A 1 91 ? 14.521 -0.974 -4.906 1.00 84.50 91 GLN A C 1
ATOM 708 O O . GLN A 1 91 ? 15.516 -0.486 -4.379 1.00 84.50 91 GLN A O 1
ATOM 713 N N . LEU A 1 92 ? 14.061 -0.570 -6.095 1.00 85.06 92 LEU A N 1
ATOM 714 C CA . LEU A 1 92 ? 14.766 0.403 -6.940 1.00 85.06 92 LEU A CA 1
ATOM 715 C C . LEU A 1 92 ? 14.860 1.796 -6.299 1.00 85.06 92 LEU A C 1
ATOM 717 O O . LEU A 1 92 ? 15.934 2.387 -6.283 1.00 85.06 92 LEU A O 1
ATOM 721 N N . ILE A 1 93 ? 13.745 2.312 -5.771 1.00 89.31 93 ILE A N 1
ATOM 722 C CA . ILE A 1 93 ? 13.660 3.633 -5.124 1.00 89.31 93 ILE A CA 1
ATOM 723 C C . ILE A 1 93 ? 12.712 3.578 -3.906 1.00 89.31 93 ILE A C 1
ATOM 725 O O . ILE A 1 93 ? 11.559 4.005 -3.986 1.00 89.31 93 ILE A O 1
ATOM 729 N N . PRO A 1 94 ? 13.160 3.025 -2.764 1.00 90.31 94 PRO A N 1
ATOM 730 C CA . PRO A 1 94 ? 12.278 2.698 -1.639 1.00 90.31 94 PRO A CA 1
ATOM 731 C C . PRO A 1 94 ? 11.659 3.920 -0.947 1.00 90.31 94 PRO A C 1
ATOM 733 O O . PRO A 1 94 ? 10.509 3.852 -0.512 1.00 90.31 94 PRO A O 1
ATOM 736 N N . VAL A 1 95 ? 12.394 5.033 -0.843 1.00 93.12 95 VAL A N 1
ATOM 737 C CA . VAL A 1 95 ? 11.895 6.257 -0.192 1.00 93.12 95 VAL A CA 1
ATOM 738 C C . VAL A 1 95 ? 10.826 6.953 -1.048 1.00 93.12 95 VAL A C 1
ATOM 740 O O . VAL A 1 95 ? 9.722 7.122 -0.536 1.00 93.12 95 VAL A O 1
ATOM 743 N N . PRO A 1 96 ? 11.047 7.239 -2.350 1.00 93.12 96 PRO A N 1
ATOM 744 C CA . PRO A 1 96 ? 9.999 7.821 -3.195 1.00 93.12 96 PRO A CA 1
ATOM 745 C C . PRO A 1 96 ? 8.732 6.961 -3.294 1.00 93.12 96 PRO A C 1
ATOM 747 O O . PRO A 1 96 ? 7.624 7.490 -3.300 1.00 93.12 96 PRO A O 1
ATOM 750 N N . ILE A 1 97 ? 8.869 5.628 -3.334 1.00 92.50 97 ILE A N 1
ATOM 751 C CA . ILE A 1 97 ? 7.705 4.727 -3.317 1.00 92.50 97 ILE A CA 1
ATOM 752 C C . ILE A 1 97 ? 6.925 4.874 -2.002 1.00 92.50 97 ILE A C 1
ATOM 754 O O . ILE A 1 9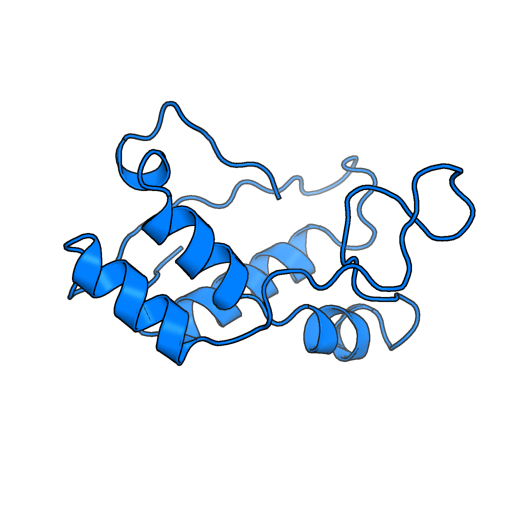7 ? 5.698 4.895 -2.025 1.00 92.50 97 ILE A O 1
ATOM 758 N N . ALA A 1 98 ? 7.612 4.981 -0.861 1.00 92.94 98 ALA A N 1
ATOM 759 C CA . ALA A 1 98 ? 6.963 5.153 0.437 1.00 92.94 98 ALA A CA 1
ATOM 760 C C . ALA A 1 98 ? 6.215 6.494 0.543 1.00 92.94 98 ALA A C 1
ATOM 762 O O . ALA A 1 98 ? 5.071 6.510 0.988 1.00 92.94 98 ALA A O 1
ATOM 763 N N . GLU A 1 99 ? 6.819 7.593 0.082 1.00 93.00 99 GLU A N 1
ATOM 764 C CA . GLU A 1 99 ? 6.177 8.920 0.022 1.00 93.00 99 GLU A CA 1
ATOM 765 C C . GLU A 1 99 ? 4.947 8.910 -0.893 1.00 93.00 99 GLU A C 1
ATOM 767 O O . GLU A 1 99 ? 3.911 9.514 -0.597 1.00 93.00 99 GLU A O 1
ATOM 772 N N . ARG A 1 100 ? 5.035 8.171 -2.003 1.00 93.06 100 ARG A N 1
ATOM 773 C CA . ARG A 1 100 ? 3.914 8.014 -2.918 1.00 93.06 100 ARG A CA 1
ATOM 774 C C . ARG A 1 100 ? 2.763 7.231 -2.290 1.00 93.06 100 ARG A C 1
ATOM 776 O O . ARG A 1 100 ? 1.622 7.669 -2.370 1.00 93.06 100 ARG A O 1
ATOM 783 N N . ILE A 1 101 ? 3.068 6.127 -1.612 1.00 93.06 101 ILE A N 1
ATOM 784 C CA . ILE A 1 101 ? 2.083 5.347 -0.851 1.00 93.06 101 ILE A CA 1
ATOM 785 C C . ILE A 1 101 ? 1.437 6.209 0.243 1.00 93.06 101 ILE A C 1
ATOM 787 O O . ILE A 1 101 ? 0.222 6.166 0.402 1.00 93.06 101 ILE A O 1
ATOM 791 N N . GLN A 1 102 ? 2.214 7.017 0.970 1.00 91.38 102 GLN A N 1
ATOM 792 C CA . GLN A 1 102 ? 1.677 7.957 1.960 1.00 91.38 102 GLN A CA 1
ATOM 793 C C . GLN A 1 102 ? 0.680 8.935 1.319 1.00 91.38 102 GLN A C 1
ATOM 795 O O . GLN A 1 102 ? -0.407 9.145 1.854 1.00 91.38 102 GLN A O 1
ATOM 800 N N . SER A 1 103 ? 1.026 9.495 0.158 1.00 91.44 103 SER A N 1
ATOM 801 C CA . SER A 1 103 ? 0.168 10.439 -0.572 1.00 91.44 103 SER A CA 1
ATOM 802 C C . SER A 1 103 ? -1.138 9.792 -1.039 1.00 91.44 103 SER A C 1
ATOM 804 O O . SER A 1 103 ? -2.213 10.357 -0.848 1.00 91.44 103 SER A O 1
ATOM 806 N N . ASP A 1 104 ? -1.049 8.589 -1.606 1.00 90.44 104 ASP A N 1
ATOM 807 C CA . ASP A 1 104 ? -2.192 7.797 -2.064 1.00 90.44 104 ASP A CA 1
ATOM 808 C C . ASP A 1 104 ? -3.162 7.479 -0.906 1.00 90.44 104 ASP A C 1
ATOM 810 O O . ASP A 1 104 ? -4.383 7.575 -1.044 1.00 90.44 104 ASP A O 1
ATOM 814 N N . LEU A 1 105 ? -2.619 7.157 0.270 1.00 87.94 105 LEU A N 1
ATOM 815 C CA . LEU A 1 105 ? -3.408 6.860 1.464 1.00 87.94 105 LEU A CA 1
ATOM 816 C C . LEU A 1 105 ? -4.077 8.119 2.030 1.00 87.94 105 LEU A C 1
ATOM 818 O O . LEU A 1 105 ? -5.279 8.088 2.292 1.00 87.94 105 LEU A O 1
ATOM 822 N N . ALA A 1 106 ? -3.363 9.243 2.104 1.00 82.88 106 ALA A N 1
ATOM 823 C CA . ALA A 1 106 ? -3.937 10.524 2.522 1.00 82.88 106 ALA A CA 1
ATOM 824 C C . ALA A 1 106 ? -5.060 11.006 1.584 1.00 82.88 106 ALA A C 1
ATOM 826 O O . ALA A 1 106 ? -6.063 11.556 2.040 1.00 82.88 106 ALA A O 1
ATOM 827 N N . ALA A 1 107 ? -4.933 10.754 0.276 1.00 73.88 107 ALA A N 1
ATOM 828 C CA . ALA A 1 107 ? -5.938 11.120 -0.721 1.00 73.88 107 ALA A CA 1
ATOM 829 C C . ALA A 1 107 ? -7.264 10.351 -0.577 1.00 73.88 107 ALA A C 1
ATOM 831 O O . ALA A 1 107 ? -8.290 10.812 -1.073 1.00 73.88 107 ALA A O 1
ATOM 832 N N . SER A 1 108 ? -7.276 9.214 0.130 1.00 64.81 108 SER A N 1
ATOM 833 C CA . SER A 1 108 ? -8.515 8.491 0.453 1.00 64.81 108 SER A CA 1
ATOM 834 C C . SER A 1 108 ? -9.360 9.170 1.547 1.00 64.81 108 SER A C 1
ATOM 836 O O . SER A 1 108 ? -10.440 8.682 1.871 1.00 64.81 108 SER A O 1
ATOM 838 N N . GLU A 1 109 ? -8.891 10.2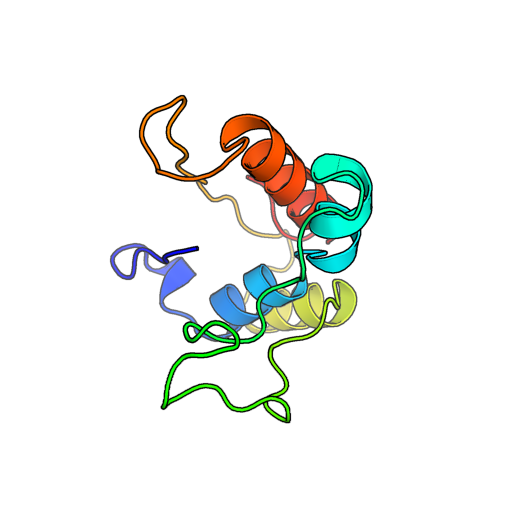97 2.113 1.00 60.78 109 GLU A N 1
ATOM 839 C CA . GLU A 1 109 ? -9.532 11.070 3.196 1.00 60.78 109 GLU A CA 1
ATOM 840 C C . GLU A 1 109 ? -9.893 10.227 4.439 1.00 60.78 109 GLU A C 1
ATOM 842 O O . GLU A 1 109 ? -10.745 10.603 5.244 1.00 60.78 109 GLU A O 1
ATOM 847 N N . SER A 1 110 ? -9.288 9.048 4.590 1.00 57.62 110 SER A N 1
ATOM 848 C CA . SER A 1 110 ? -9.591 8.091 5.665 1.00 57.62 110 SER A CA 1
ATOM 849 C C . SER A 1 110 ? -8.355 7.326 6.155 1.00 57.62 110 SER A C 1
ATOM 851 O O . SER A 1 110 ? -8.450 6.501 7.055 1.00 57.62 110 SER A O 1
ATOM 853 N N . LEU A 1 111 ? -7.165 7.596 5.619 1.00 62.72 111 LEU A N 1
ATOM 854 C CA . LEU A 1 111 ? -5.912 6.993 6.075 1.00 62.72 111 LEU A CA 1
ATOM 855 C C . LEU A 1 111 ? -4.850 8.083 6.200 1.00 62.72 111 LEU A C 1
ATOM 857 O O . LEU A 1 111 ? -4.557 8.771 5.229 1.00 62.72 111 LEU A O 1
ATOM 861 N N . TYR A 1 112 ? -4.260 8.218 7.382 1.00 58.91 112 TYR A N 1
ATOM 862 C CA . TYR A 1 112 ? -3.120 9.094 7.636 1.00 58.91 112 TYR A CA 1
ATOM 863 C C . TYR A 1 112 ? -1.913 8.226 8.012 1.00 58.91 112 TYR A C 1
ATOM 865 O O . TYR A 1 112 ? -2.019 7.309 8.825 1.00 58.91 112 TYR A O 1
ATOM 873 N N . ILE A 1 113 ? -0.765 8.480 7.386 1.00 54.38 113 ILE A N 1
ATOM 874 C CA . ILE A 1 113 ? 0.514 7.809 7.672 1.00 54.38 113 ILE A CA 1
ATOM 875 C C . ILE A 1 113 ? 1.590 8.862 7.875 1.00 54.38 113 ILE A C 1
ATOM 877 O O . ILE A 1 113 ? 1.582 9.837 7.089 1.00 54.38 113 ILE A O 1
#

Foldseek 3Di:
DDFDCVPVLSVDPLLVLLLVQLADQVCCCCPVVVVPDDRDLDPDDPPDPPDDPPRHHRHRDLQSSQVSCVVSVQVQADEDDDDWDCDDPPDPGTVVSSVNSQVSQVVSSHYHD

Nearest PDB structures (foldseek):
  3m8u-assembly1_A  TM=8.461E-01  e=3.912E-06  Glaesserella parasuis SH0165
  1dpe-assembly1_A  TM=8.823E-01  e=1.77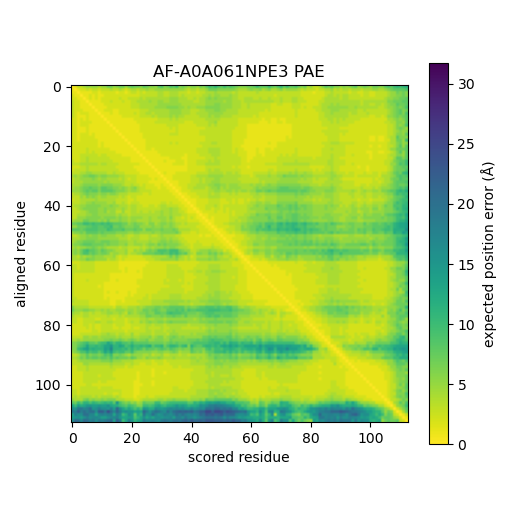8E-05  Escherichia coli K-12
  5u4o-assembly1_A-2  TM=8.377E-01  e=1.093E-04  Bacillus anthracis
  7kz9-assembly2_B  TM=8.545E-01  e=2.004E-04  Pseudomonas sp. PDC86
  6ofq-assembly1_A  TM=8.161E-01  e=8.570E-04  Helicobacter pylori SS1

Mean predicted aligned error: 4.45 Å

Radius of gyration: 14.7 Å; Cα contacts (8 Å, |Δi|>4): 136; chains: 1; bounding box: 37×33×34 Å

Solvent-accessible surface area (backbone atoms only — not comparable to full-atom values): 6734 Å² total; per-residue (Å²): 141,86,82,63,68,86,41,73,71,56,57,39,65,43,44,50,51,16,58,51,12,24,41,58,49,63,55,45,18,41,69,76,45,68,61,75,49,78,68,80,59,57,95,48,51,92,90,43,95,80,42,61,94,83,58,80,51,80,59,67,34,38,66,64,15,37,52,30,28,40,76,68,71,30,74,88,28,47,82,53,86,84,87,75,53,91,66,93,75,84,57,96,56,45,55,67,53,49,55,47,47,40,50,34,30,42,72,35,72,33,33,44,97

pLDDT: mean 89.46, std 8.01, range [54.38, 96.12]

Secondary structure (DSSP, 8-state):
----TTSHHHHSHHHHHHHHHT--HHHIIIIISTT-S---SSSSPTTSTT--TT-------HHHHHHHHHHTT-TT-EE------SS-SS-SSHHHHHHHHHHHHHHTTSEE-

Sequence (113 aa):
MNFNFNNPDIQDVRVRQAIIKSINREEIAQDLMQGTATPATSMQTPGNTGYDPEFIDYEYDPQAARELLVEAGYDEGIEMVFQTSVDGSGQLIPVPIAERIQSDLAASESLYI